Protein AF-A0A822FSU4-F1 (afdb_monomer_lite)

Organism: NCBI:txid392032

Secondary structure (DSSP, 8-state):
--SHHHHHHHHHHHHHHTSBS-SS-S---TT--TTSTT--B-TTHHHHHHHHHHHHHHHHHHTS--

Sequence (66 aa):
MVALGPVLGFLMGSALLSQWINIGHTEIPNGITTNDPRWIGRWWAGFLVSASSLTILSFFLCTFPD

Foldseek 3Di:
DPCPVVVVLVVVQVVQLLAACDDPPPDPPPPDDSPDPPRGGVNVVSVVVVVVVVVVVVVVVVPDDD

InterPro domains:
  IPR004156 Organic anion transporter polypeptide [PF03137] (2-65)
  IPR004156 Organic anion transporter polypep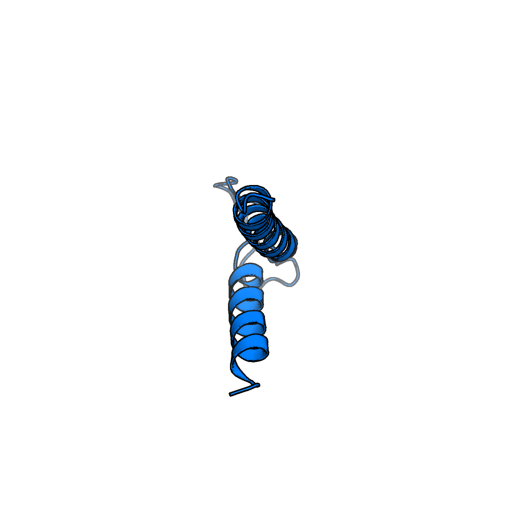tide [PTHR11388] (1-65)

Structure (mmCIF, N/CA/C/O backbone):
data_AF-A0A822FSU4-F1
#
_entry.id   AF-A0A822FSU4-F1
#
loop_
_atom_site.group_PDB
_atom_site.id
_atom_site.type_symbol
_atom_site.label_atom_id
_atom_site.label_alt_id
_atom_site.label_comp_id
_atom_site.label_asym_id
_atom_site.label_entity_id
_atom_site.label_seq_id
_atom_site.pdbx_PDB_ins_code
_atom_site.Cartn_x
_atom_site.Cartn_y
_atom_site.Cartn_z
_atom_site.occupancy
_atom_site.B_iso_or_equiv
_atom_site.auth_seq_id
_atom_site.auth_comp_id
_atom_site.auth_asym_id
_atom_site.auth_atom_id
_atom_site.pdbx_PDB_model_num
ATOM 1 N N . MET A 1 1 ? -6.195 -15.863 -14.361 1.00 57.38 1 MET A N 1
ATOM 2 C CA . MET A 1 1 ? -5.143 -15.087 -13.662 1.00 57.38 1 MET A CA 1
ATOM 3 C C . MET A 1 1 ? -5.403 -13.570 -13.729 1.00 57.38 1 MET A C 1
ATOM 5 O O . MET A 1 1 ? -4.482 -12.810 -13.970 1.00 57.38 1 MET A O 1
ATOM 9 N N . VAL A 1 2 ? -6.641 -13.104 -13.492 1.00 65.00 2 VAL A N 1
ATOM 10 C CA . VAL A 1 2 ? -7.001 -11.663 -13.582 1.00 65.00 2 VAL A CA 1
ATOM 11 C C . VAL A 1 2 ? -7.184 -11.020 -12.195 1.00 65.00 2 VAL A C 1
ATOM 13 O O . VAL A 1 2 ? -7.008 -9.820 -12.034 1.00 65.00 2 VAL A O 1
ATOM 16 N N . ALA A 1 3 ? -7.444 -11.819 -11.155 1.00 77.62 3 ALA A N 1
ATOM 17 C CA . ALA A 1 3 ? -7.721 -11.320 -9.804 1.00 77.62 3 ALA A CA 1
ATOM 18 C C . ALA A 1 3 ? -6.474 -10.948 -8.973 1.00 77.62 3 ALA A C 1
ATOM 20 O O . ALA A 1 3 ? -6.611 -10.305 -7.936 1.00 77.62 3 ALA A O 1
ATOM 21 N N . LEU A 1 4 ? -5.262 -11.320 -9.406 1.00 82.81 4 LEU A N 1
ATOM 22 C CA . LEU A 1 4 ? -4.041 -11.081 -8.620 1.00 82.81 4 LEU A CA 1
ATOM 23 C C . LEU A 1 4 ? -3.739 -9.588 -8.442 1.00 82.81 4 LEU A C 1
ATOM 25 O O . LEU A 1 4 ? -3.384 -9.173 -7.345 1.00 82.81 4 LEU A O 1
ATOM 29 N N . GLY A 1 5 ? -3.929 -8.780 -9.488 1.00 81.62 5 GLY A N 1
ATOM 30 C CA . GLY A 1 5 ? -3.697 -7.333 -9.433 1.00 81.62 5 GLY A CA 1
ATOM 31 C C . GLY A 1 5 ? -4.589 -6.625 -8.405 1.00 81.62 5 GLY A C 1
ATOM 32 O O . GLY A 1 5 ? -4.059 -5.975 -7.504 1.00 81.62 5 GLY A O 1
ATOM 33 N N . PRO A 1 6 ? -5.924 -6.789 -8.472 1.00 86.12 6 PRO A N 1
ATOM 34 C CA . PRO A 1 6 ? -6.835 -6.220 -7.482 1.00 86.12 6 PRO A CA 1
ATOM 35 C C . PRO A 1 6 ? -6.534 -6.667 -6.047 1.00 86.12 6 PRO A C 1
ATOM 37 O O . PRO A 1 6 ? -6.513 -5.835 -5.146 1.00 86.12 6 PRO A O 1
ATOM 40 N N . 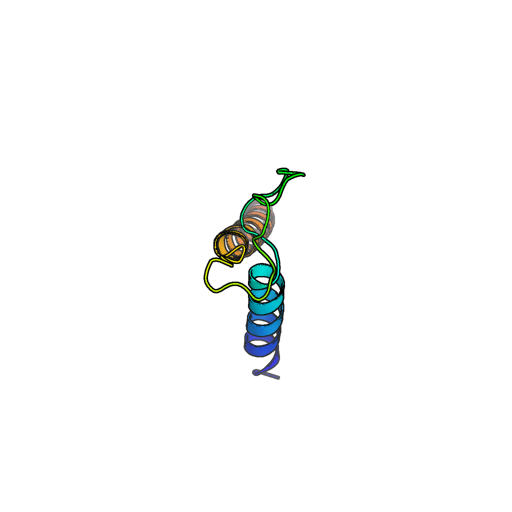VAL A 1 7 ? -6.249 -7.956 -5.828 1.00 87.38 7 VAL A N 1
ATOM 41 C CA . VAL A 1 7 ? -5.941 -8.483 -4.487 1.00 87.38 7 VAL A CA 1
ATOM 42 C C . VAL A 1 7 ? -4.648 -7.878 -3.939 1.00 87.38 7 VAL A C 1
ATOM 44 O O . VAL A 1 7 ? -4.629 -7.415 -2.802 1.00 87.38 7 VAL A O 1
ATOM 47 N N . LEU A 1 8 ? -3.585 -7.818 -4.746 1.00 83.19 8 LEU A N 1
ATOM 48 C CA . LEU A 1 8 ? -2.321 -7.197 -4.343 1.00 83.19 8 LEU A CA 1
ATOM 49 C C . LEU A 1 8 ? -2.492 -5.705 -4.036 1.00 83.19 8 LEU A C 1
ATOM 51 O O . LEU A 1 8 ? -1.970 -5.233 -3.030 1.00 83.19 8 LEU A O 1
ATOM 55 N N . GLY A 1 9 ? -3.267 -4.980 -4.847 1.00 83.31 9 GLY A N 1
ATOM 56 C CA . GLY A 1 9 ? -3.574 -3.569 -4.611 1.00 83.31 9 GLY A CA 1
ATOM 57 C C . GLY A 1 9 ? -4.346 -3.337 -3.310 1.00 83.31 9 GLY A C 1
ATOM 58 O O . GLY A 1 9 ? -3.997 -2.442 -2.542 1.00 83.31 9 GLY A O 1
ATOM 59 N N . PHE A 1 10 ? -5.344 -4.177 -3.014 1.00 84.19 10 PHE A N 1
ATOM 60 C CA . PHE A 1 10 ? -6.098 -4.107 -1.759 1.00 84.19 10 PHE A CA 1
ATOM 61 C C . PHE A 1 10 ? -5.233 -4.430 -0.541 1.00 84.19 10 PHE A C 1
ATOM 63 O O . PHE A 1 10 ? -5.272 -3.695 0.445 1.00 84.19 10 PHE A O 1
ATOM 70 N N . LEU A 1 11 ? -4.423 -5.489 -0.607 1.00 85.19 11 LEU A N 1
ATOM 71 C CA . LEU A 1 11 ? -3.526 -5.865 0.485 1.00 85.19 11 LEU A CA 1
ATOM 72 C C . LEU A 1 11 ? -2.493 -4.764 0.746 1.00 85.19 11 LEU A C 1
ATOM 74 O O . LEU A 1 11 ? -2.339 -4.325 1.885 1.00 85.19 11 LEU A O 1
ATOM 78 N N . MET A 1 12 ? -1.855 -4.250 -0.305 1.00 82.75 12 MET A N 1
ATOM 79 C CA . MET A 1 12 ? -0.873 -3.174 -0.190 1.00 82.75 12 MET A CA 1
ATOM 80 C C . MET A 1 12 ? -1.510 -1.877 0.329 1.00 82.75 12 MET A C 1
ATOM 82 O O . MET A 1 12 ? -0.979 -1.265 1.251 1.00 82.75 12 MET A O 1
ATOM 86 N N . GLY A 1 13 ? -2.682 -1.489 -0.182 1.00 81.44 13 GLY A N 1
ATOM 87 C CA . GLY A 1 13 ? -3.427 -0.324 0.303 1.00 81.44 13 GLY A CA 1
ATOM 88 C C . GLY A 1 13 ? -3.850 -0.451 1.770 1.00 81.44 13 GLY A C 1
ATOM 89 O O . GLY A 1 13 ? -3.699 0.500 2.536 1.00 81.44 13 GLY A O 1
ATOM 90 N N . SER A 1 14 ? -4.304 -1.638 2.188 1.00 81.25 14 SER A N 1
ATOM 91 C CA . SER A 1 14 ? -4.688 -1.916 3.579 1.00 81.25 14 SER A CA 1
ATOM 92 C C . SER A 1 14 ? -3.499 -1.830 4.543 1.00 81.25 14 SER A C 1
ATOM 94 O O . SER A 1 14 ? -3.607 -1.219 5.60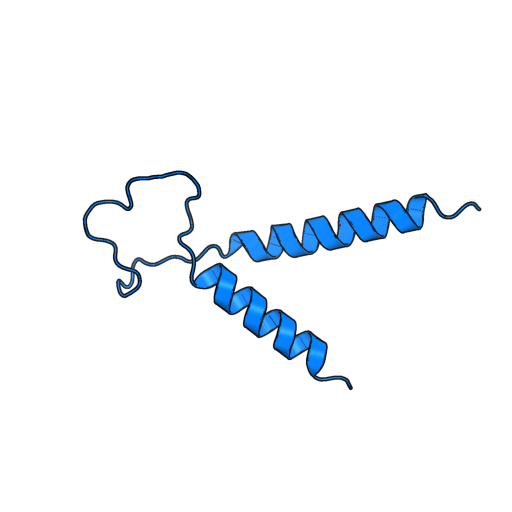6 1.00 81.25 14 SER A O 1
ATOM 96 N N . ALA A 1 15 ? -2.334 -2.348 4.142 1.00 80.12 15 ALA A N 1
ATOM 97 C CA . ALA A 1 15 ? -1.111 -2.280 4.933 1.00 80.12 15 ALA A CA 1
ATOM 98 C C . ALA A 1 15 ? -0.606 -0.836 5.089 1.00 80.12 15 ALA A C 1
ATOM 100 O O . ALA A 1 15 ? -0.176 -0.442 6.172 1.00 80.12 15 ALA A O 1
ATOM 101 N N . LEU A 1 16 ? -0.706 -0.023 4.031 1.00 80.31 16 LEU A N 1
ATOM 102 C CA . LEU A 1 16 ? -0.320 1.391 4.065 1.00 80.31 16 LEU A CA 1
ATOM 103 C C . LEU A 1 16 ? -1.258 2.225 4.953 1.00 80.31 16 LEU A C 1
ATOM 105 O O . LEU A 1 16 ? -0.794 3.094 5.690 1.00 80.31 16 LEU A O 1
ATOM 109 N N . LEU A 1 17 ? -2.563 1.933 4.953 1.00 74.62 17 LEU A N 1
ATOM 110 C CA . LEU A 1 17 ? -3.526 2.574 5.859 1.00 74.62 17 LEU A CA 1
ATOM 111 C C . LEU A 1 17 ? -3.348 2.154 7.328 1.00 74.62 17 LEU A C 1
ATOM 113 O O . LEU A 1 17 ? -3.679 2.912 8.239 1.00 74.62 17 LEU A O 1
ATOM 117 N N . SER A 1 18 ? -2.797 0.967 7.575 1.00 72.56 18 SER A N 1
ATOM 118 C CA . SER A 1 18 ? -2.515 0.485 8.929 1.00 72.56 18 SER A CA 1
ATOM 119 C C . SER A 1 18 ? -1.328 1.191 9.596 1.00 72.56 18 SER A C 1
ATOM 121 O O . SER A 1 18 ? -1.081 0.962 10.777 1.00 72.56 18 SER A O 1
ATOM 123 N N . GLN A 1 19 ? -0.574 2.022 8.874 1.00 72.44 19 GLN A N 1
ATOM 124 C CA . GLN A 1 19 ? 0.551 2.789 9.411 1.00 72.44 19 GLN A CA 1
ATOM 125 C C . GLN A 1 19 ? 0.168 4.261 9.592 1.00 72.44 19 GLN A C 1
ATOM 127 O O . GLN A 1 19 ? -0.556 4.816 8.767 1.00 72.44 19 GLN A O 1
ATOM 132 N N . TRP A 1 20 ? 0.664 4.895 10.658 1.00 69.38 20 TRP A N 1
ATOM 133 C CA . TRP A 1 20 ? 0.340 6.286 10.989 1.00 69.38 20 TRP A CA 1
ATOM 134 C C . TRP A 1 20 ? 0.861 7.265 9.933 1.00 69.38 20 TRP A C 1
ATOM 136 O O . TRP A 1 20 ? 1.972 7.106 9.423 1.00 69.38 20 TRP A O 1
ATOM 146 N N . ILE A 1 21 ? 0.063 8.294 9.629 1.00 69.69 21 ILE A N 1
ATOM 147 C CA . ILE A 1 21 ? 0.326 9.279 8.573 1.00 69.69 21 ILE A CA 1
ATOM 148 C C . ILE A 1 21 ? 1.691 9.979 8.677 1.00 69.69 21 ILE A C 1
ATOM 150 O O . ILE A 1 21 ? 2.306 10.229 7.637 1.00 69.69 21 ILE A O 1
ATOM 154 N N . ASN A 1 22 ? 2.175 10.265 9.893 1.00 69.50 22 ASN A N 1
ATOM 155 C CA . ASN A 1 22 ? 3.449 10.952 10.107 1.00 69.50 22 ASN A CA 1
ATOM 156 C C . ASN A 1 22 ? 4.599 9.957 10.253 1.00 69.50 22 ASN A C 1
ATOM 158 O O . ASN A 1 22 ? 4.701 9.238 11.246 1.00 69.50 22 ASN A O 1
ATOM 162 N N . ILE A 1 23 ? 5.517 9.986 9.291 1.00 61.50 23 ILE A N 1
ATOM 163 C CA . ILE A 1 23 ? 6.812 9.315 9.394 1.00 61.50 23 ILE A CA 1
ATOM 164 C C . ILE A 1 23 ? 7.757 10.228 10.171 1.00 61.50 23 ILE A C 1
ATOM 166 O O . ILE A 1 23 ? 7.940 11.381 9.795 1.00 61.50 23 ILE A O 1
ATOM 170 N N . GLY A 1 24 ? 8.372 9.712 11.236 1.00 60.91 24 GLY A N 1
ATOM 171 C CA . GLY A 1 24 ? 9.435 10.418 11.960 1.00 60.91 24 GLY A CA 1
ATOM 172 C C . GLY A 1 24 ? 8.993 11.225 13.181 1.00 60.91 24 GLY A C 1
ATOM 173 O O . GLY A 1 24 ? 9.850 11.749 13.883 1.00 60.91 24 GLY A O 1
ATOM 174 N N . HIS A 1 25 ? 7.698 11.273 13.504 1.00 54.06 25 HIS A N 1
ATOM 175 C CA . HIS A 1 25 ? 7.278 11.659 14.850 1.00 54.06 25 HIS A CA 1
ATOM 176 C C . HIS A 1 25 ? 7.391 10.427 15.751 1.00 54.06 25 HIS A C 1
ATOM 178 O O . HIS A 1 25 ? 6.557 9.527 15.685 1.00 54.06 25 HIS A O 1
ATOM 184 N N . THR A 1 26 ? 8.434 10.380 16.583 1.00 54.00 26 THR A N 1
ATOM 185 C CA . THR A 1 26 ? 8.584 9.394 17.673 1.00 54.00 26 THR A CA 1
ATOM 186 C C . THR A 1 26 ? 7.446 9.471 18.689 1.00 54.00 26 THR A C 1
ATOM 188 O O . THR A 1 26 ? 7.221 8.536 19.450 1.00 54.00 26 THR A O 1
ATOM 191 N N . GLU A 1 27 ? 6.703 10.573 18.667 1.00 56.09 27 GLU A N 1
ATOM 192 C CA . GLU A 1 27 ? 5.629 10.893 19.587 1.00 56.09 27 GLU A CA 1
ATOM 193 C C . GLU A 1 27 ? 4.326 10.937 18.790 1.00 56.09 27 GLU A C 1
ATOM 195 O O . GLU A 1 27 ? 3.953 11.954 18.199 1.00 56.09 27 GLU A O 1
ATOM 200 N N . ILE A 1 28 ? 3.628 9.802 18.737 1.00 60.47 28 ILE A N 1
ATOM 201 C CA . ILE A 1 28 ? 2.189 9.840 18.486 1.00 60.47 28 ILE A CA 1
ATOM 202 C C . ILE A 1 28 ? 1.615 10.728 19.603 1.00 60.47 28 ILE A C 1
ATOM 204 O O . ILE A 1 28 ? 1.912 10.443 20.766 1.00 60.47 28 ILE A O 1
ATOM 208 N N . PRO A 1 29 ? 0.865 11.810 19.306 1.00 60.62 29 PRO A N 1
ATOM 209 C CA . PRO A 1 29 ? 0.319 12.682 20.341 1.00 60.62 29 PRO A CA 1
ATOM 210 C C . PRO A 1 29 ? -0.358 11.832 21.418 1.00 60.62 29 PRO A C 1
ATOM 212 O O . PRO A 1 29 ? -1.182 10.980 21.079 1.00 60.62 29 PRO A O 1
ATOM 215 N N . ASN A 1 30 ? 0.054 12.013 22.678 1.00 53.97 30 ASN A N 1
ATOM 216 C CA . ASN A 1 30 ? -0.322 11.157 23.805 1.00 53.97 30 ASN A CA 1
ATOM 217 C C . ASN A 1 30 ? -1.805 10.757 23.745 1.00 53.97 30 ASN A C 1
ATOM 219 O O . ASN A 1 30 ? -2.687 11.597 23.925 1.00 53.97 30 ASN A O 1
ATOM 223 N N . GLY A 1 31 ? -2.063 9.471 23.489 1.00 59.75 31 GLY A N 1
ATOM 224 C CA . GLY A 1 31 ? -3.404 8.887 23.515 1.00 59.75 31 GLY A CA 1
ATOM 225 C C . GLY A 1 31 ? -4.058 8.595 22.164 1.00 59.75 31 GLY A C 1
ATOM 226 O O . GLY A 1 31 ? -5.213 8.196 22.183 1.00 59.75 31 GLY A O 1
ATOM 227 N N . ILE A 1 32 ? -3.382 8.760 21.018 1.00 62.91 32 ILE A N 1
ATOM 228 C CA . ILE A 1 32 ? -3.906 8.255 19.735 1.00 62.91 32 ILE A CA 1
ATOM 22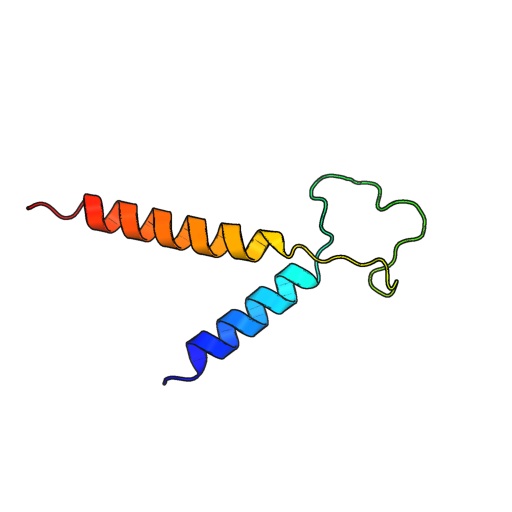9 C C . ILE A 1 32 ? -3.412 6.820 19.525 1.00 62.91 32 ILE A C 1
ATOM 231 O O . ILE A 1 32 ? -2.255 6.570 19.205 1.00 62.91 32 ILE A O 1
ATOM 235 N N . THR A 1 33 ? -4.301 5.862 19.720 1.00 63.66 33 THR A N 1
ATOM 236 C CA . THR A 1 33 ? -4.068 4.436 19.487 1.00 63.66 33 THR A CA 1
ATOM 237 C C . THR A 1 33 ? -4.544 4.080 18.076 1.00 63.66 33 THR A C 1
ATOM 239 O O . THR A 1 33 ? -5.394 4.763 17.510 1.00 63.66 33 THR A O 1
ATOM 242 N N . THR A 1 34 ? -4.071 2.976 17.491 1.00 63.81 34 THR A N 1
ATOM 243 C CA . THR A 1 34 ? -4.569 2.469 16.189 1.00 63.81 34 THR A CA 1
ATOM 244 C C . THR A 1 34 ? -6.086 2.228 16.160 1.00 63.81 34 THR A C 1
ATOM 246 O O . THR A 1 34 ? -6.685 2.207 15.091 1.00 63.81 34 THR A O 1
ATOM 249 N N . ASN A 1 35 ? -6.716 2.103 17.331 1.00 66.06 35 ASN A N 1
ATOM 250 C CA . ASN A 1 35 ? -8.159 1.931 17.488 1.00 66.06 35 ASN A CA 1
ATOM 251 C C . ASN A 1 35 ? -8.941 3.246 17.626 1.00 66.06 35 ASN A C 1
ATOM 253 O O . ASN A 1 35 ? -10.168 3.209 17.698 1.00 66.06 35 ASN A O 1
ATOM 257 N N . ASP A 1 36 ? -8.270 4.398 17.696 1.00 69.62 36 ASP A N 1
ATOM 258 C CA . ASP A 1 36 ? -8.967 5.670 17.838 1.00 69.62 36 ASP A CA 1
ATOM 259 C C . ASP A 1 36 ? -9.545 6.141 16.500 1.00 69.62 36 ASP A C 1
ATOM 261 O O . ASP A 1 36 ? -8.880 6.048 15.469 1.00 69.62 36 ASP A O 1
ATOM 265 N N . PRO A 1 37 ? -10.741 6.758 16.490 1.00 68.88 37 PRO A N 1
ATOM 266 C CA . PRO A 1 37 ? -11.363 7.289 15.271 1.00 68.88 37 PRO A CA 1
ATOM 267 C C . PRO A 1 37 ? -10.557 8.427 14.623 1.00 68.88 37 PRO A C 1
ATOM 269 O O . PRO A 1 37 ? -10.859 8.861 13.515 1.00 68.88 37 PRO A O 1
ATOM 272 N N . ARG A 1 38 ? -9.529 8.928 15.316 1.00 74.12 38 ARG A N 1
ATOM 273 C CA . ARG A 1 38 ? -8.559 9.904 14.808 1.00 74.12 38 ARG A CA 1
ATOM 274 C C . ARG A 1 38 ? -7.401 9.242 14.052 1.00 74.12 38 ARG A C 1
ATOM 276 O O . ARG A 1 38 ? -6.523 9.956 13.570 1.00 74.12 38 ARG A O 1
ATOM 283 N N . TRP A 1 39 ? -7.380 7.909 13.956 1.00 76.56 39 TRP A N 1
ATOM 284 C CA . TRP A 1 39 ? -6.395 7.168 13.182 1.00 76.56 39 TRP A CA 1
ATOM 285 C C . TRP A 1 39 ? -6.544 7.460 11.690 1.00 76.56 39 TRP A C 1
ATOM 287 O O . TRP A 1 39 ? -7.454 6.964 11.026 1.00 76.56 39 TRP A O 1
ATOM 297 N N . ILE A 1 40 ? -5.625 8.257 11.149 1.00 77.69 40 ILE A N 1
ATOM 298 C CA . IL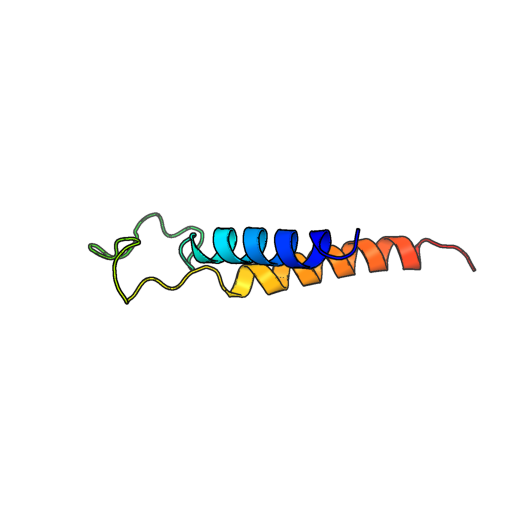E A 1 40 ? -5.518 8.491 9.713 1.00 77.69 40 ILE A CA 1
ATOM 299 C C . ILE A 1 40 ? -4.297 7.716 9.232 1.00 77.69 40 ILE A C 1
ATOM 301 O O . ILE A 1 40 ? -3.156 8.031 9.574 1.00 77.69 40 ILE A O 1
ATOM 305 N N . GLY A 1 41 ? -4.556 6.678 8.444 1.00 79.06 41 GLY A N 1
ATOM 306 C CA . GLY A 1 41 ? -3.515 5.888 7.804 1.00 79.06 41 GLY A CA 1
ATOM 307 C C . GLY A 1 41 ? -2.701 6.686 6.786 1.00 79.06 41 GLY A C 1
ATOM 308 O O . GLY A 1 41 ? -3.117 7.761 6.344 1.00 79.06 41 GLY A O 1
ATOM 309 N N . ARG A 1 42 ? -1.564 6.145 6.335 1.00 82.88 42 ARG A N 1
ATOM 310 C CA . ARG A 1 42 ? -0.737 6.738 5.265 1.00 82.88 42 ARG A CA 1
ATOM 311 C C . ARG A 1 42 ? -1.405 6.609 3.892 1.00 82.88 42 ARG A C 1
ATOM 313 O O . ARG A 1 42 ? -0.893 5.947 2.994 1.00 82.88 42 ARG A O 1
ATOM 320 N N . TRP A 1 43 ? -2.533 7.283 3.700 1.00 80.44 43 TRP A N 1
ATOM 321 C CA . TRP A 1 43 ? -3.265 7.349 2.430 1.00 80.44 43 TRP A CA 1
ATOM 322 C C . TRP A 1 43 ? -2.376 7.838 1.278 1.00 80.44 43 TRP A C 1
ATOM 324 O O . TRP A 1 43 ? -2.448 7.335 0.159 1.00 80.44 43 TRP A O 1
ATOM 334 N N . TRP A 1 44 ? -1.470 8.770 1.577 1.00 82.69 44 TRP A N 1
ATOM 335 C CA . TRP A 1 44 ? -0.535 9.337 0.613 1.00 82.69 44 TRP A CA 1
ATOM 336 C C . TRP A 1 44 ? 0.491 8.325 0.085 1.00 82.69 44 TRP A C 1
ATOM 338 O O . TRP A 1 44 ? 1.030 8.505 -1.007 1.00 82.69 44 TRP A O 1
ATOM 348 N N . ALA A 1 45 ? 0.764 7.245 0.822 1.00 84.31 45 ALA A N 1
ATOM 349 C CA . ALA A 1 45 ? 1.785 6.281 0.430 1.00 84.31 45 ALA A CA 1
ATOM 350 C C . ALA A 1 45 ? 1.412 5.524 -0.854 1.00 84.31 45 ALA A C 1
ATOM 352 O O . ALA A 1 45 ? 2.303 5.160 -1.617 1.00 84.31 45 ALA A O 1
ATOM 353 N N . GLY A 1 46 ? 0.115 5.361 -1.145 1.00 82.81 46 GLY A N 1
ATOM 354 C CA . GLY A 1 46 ? -0.341 4.783 -2.411 1.00 82.81 46 GLY A CA 1
ATOM 355 C C . GLY A 1 46 ? 0.115 5.597 -3.626 1.00 82.81 46 GLY A C 1
ATOM 356 O O . GLY A 1 46 ? 0.577 5.025 -4.611 1.00 82.81 46 GLY A O 1
ATOM 357 N N . PHE A 1 47 ? 0.084 6.932 -3.541 1.00 84.44 47 PHE A N 1
ATOM 358 C CA . PHE A 1 47 ? 0.564 7.793 -4.626 1.00 84.44 47 PHE A CA 1
ATOM 359 C C . PHE A 1 47 ? 2.069 7.665 -4.841 1.00 84.44 47 PHE A C 1
ATOM 361 O O . PHE A 1 47 ? 2.508 7.653 -5.986 1.00 84.44 47 PHE A O 1
ATOM 368 N N . LEU A 1 48 ? 2.860 7.512 -3.773 1.00 86.12 48 LEU A N 1
ATOM 369 C CA . LEU A 1 48 ? 4.303 7.302 -3.910 1.00 86.12 48 LEU A CA 1
ATOM 370 C C . LEU A 1 48 ? 4.649 5.959 -4.545 1.00 86.12 48 LEU A C 1
ATOM 372 O O . LEU A 1 48 ? 5.560 5.892 -5.367 1.00 86.12 48 LEU A O 1
ATOM 376 N N . VAL A 1 49 ? 3.936 4.893 -4.185 1.00 86.12 49 VAL A N 1
ATOM 377 C CA . VAL A 1 49 ? 4.126 3.571 -4.800 1.00 86.12 49 VAL A CA 1
ATOM 378 C C . VAL A 1 49 ? 3.800 3.632 -6.293 1.00 86.12 49 VAL A C 1
ATOM 380 O O . VAL A 1 49 ? 4.597 3.190 -7.116 1.00 86.12 49 VAL A O 1
ATOM 383 N N . SER A 1 50 ? 2.677 4.248 -6.664 1.00 86.88 50 SER A N 1
ATOM 384 C CA . SER A 1 50 ? 2.309 4.418 -8.073 1.00 86.88 50 SER A CA 1
ATOM 385 C C . SER A 1 50 ? 3.304 5.306 -8.824 1.00 86.88 50 SER A C 1
ATOM 387 O O . SER A 1 50 ? 3.752 4.943 -9.908 1.00 86.88 50 SER A O 1
ATOM 389 N N . ALA A 1 51 ? 3.706 6.440 -8.242 1.00 87.69 51 ALA A N 1
ATOM 390 C CA . ALA A 1 51 ? 4.663 7.363 -8.850 1.00 87.69 51 ALA A CA 1
ATOM 391 C C . ALA A 1 51 ? 6.046 6.723 -9.034 1.00 87.69 51 ALA A C 1
ATOM 393 O O . ALA A 1 51 ? 6.648 6.862 -10.097 1.00 87.69 51 ALA A O 1
ATOM 394 N N . SER A 1 52 ? 6.541 5.985 -8.037 1.00 89.25 52 SER A N 1
ATOM 395 C CA . SER A 1 52 ? 7.813 5.258 -8.140 1.00 89.25 52 SER A CA 1
ATOM 396 C C . SER A 1 52 ? 7.746 4.150 -9.187 1.00 89.25 52 SER A C 1
ATOM 398 O O . SER A 1 52 ? 8.637 4.067 -10.027 1.00 89.25 52 SER A O 1
ATOM 400 N N . SER A 1 53 ? 6.670 3.359 -9.214 1.00 90.12 53 SER A N 1
ATOM 401 C CA . SER A 1 53 ? 6.480 2.314 -10.225 1.00 90.12 53 SER A CA 1
ATOM 402 C C . SER A 1 53 ? 6.444 2.892 -11.645 1.00 90.12 53 SER A C 1
ATOM 404 O O . SER A 1 53 ? 7.143 2.394 -12.527 1.00 90.12 53 SER A O 1
ATOM 406 N N . LEU A 1 54 ? 5.723 4.000 -11.851 1.00 90.50 54 LEU A N 1
ATOM 407 C CA . LEU A 1 54 ? 5.680 4.715 -13.129 1.00 90.50 54 LEU A CA 1
ATOM 408 C C . LEU A 1 54 ? 7.021 5.345 -13.504 1.00 90.50 54 LEU A C 1
ATOM 410 O O . LEU A 1 54 ? 7.383 5.322 -14.675 1.00 90.50 54 LEU A O 1
ATOM 414 N N . THR A 1 55 ? 7.769 5.886 -12.540 1.00 91.56 55 THR A N 1
ATOM 415 C CA . THR A 1 55 ? 9.095 6.476 -12.787 1.00 91.56 55 THR A CA 1
ATOM 416 C C . THR A 1 55 ? 10.092 5.404 -13.210 1.00 91.56 55 THR A C 1
ATOM 418 O O . THR A 1 55 ? 10.829 5.602 -14.168 1.00 91.56 55 THR A O 1
ATOM 421 N N . ILE A 1 56 ? 10.079 4.246 -12.544 1.00 93.38 56 ILE A N 1
ATOM 422 C CA . ILE A 1 56 ? 10.919 3.097 -12.900 1.00 93.38 56 ILE A CA 1
ATOM 423 C C . ILE A 1 56 ? 10.562 2.604 -14.305 1.00 93.38 56 ILE A C 1
ATOM 425 O O . ILE A 1 56 ? 11.447 2.429 -15.137 1.00 93.38 56 ILE A O 1
ATOM 429 N N . LEU A 1 57 ? 9.269 2.430 -14.594 1.00 92.19 57 LEU A N 1
ATOM 430 C CA . LEU A 1 57 ? 8.813 2.007 -15.916 1.00 92.19 57 LEU A CA 1
ATOM 431 C C . LEU A 1 57 ? 9.207 3.021 -16.998 1.00 92.19 57 LEU A C 1
ATOM 433 O O . LEU A 1 57 ? 9.738 2.634 -18.032 1.00 92.19 57 LEU A O 1
ATOM 437 N N . SER A 1 58 ? 8.998 4.313 -16.736 1.00 90.75 58 SER A N 1
ATOM 438 C CA . SER A 1 58 ? 9.383 5.407 -17.635 1.00 90.75 58 SER A CA 1
ATOM 439 C C . SER A 1 58 ? 10.885 5.424 -17.889 1.00 90.75 58 SER A C 1
ATOM 441 O O . SER A 1 58 ? 11.303 5.580 -19.028 1.00 90.75 58 SER A O 1
ATOM 443 N N . PHE A 1 59 ? 11.702 5.217 -16.853 1.00 91.12 59 PHE A N 1
ATOM 444 C CA . PHE A 1 59 ? 13.150 5.124 -16.999 1.00 91.12 59 PHE A CA 1
ATOM 445 C C . PHE A 1 59 ? 13.539 3.983 -17.945 1.00 91.12 59 PHE A C 1
ATOM 447 O O . PHE A 1 59 ? 14.279 4.217 -18.896 1.00 91.12 59 PHE A O 1
ATOM 454 N N . PHE A 1 60 ? 12.984 2.782 -17.746 1.00 88.00 60 PHE A N 1
ATOM 455 C CA . PHE A 1 60 ? 13.239 1.653 -18.643 1.00 88.00 60 PHE A CA 1
ATOM 456 C C . PHE A 1 60 ? 12.782 1.933 -20.077 1.00 88.00 60 PHE A C 1
ATOM 458 O O . PHE A 1 60 ? 13.521 1.635 -21.013 1.00 88.00 60 PHE A O 1
ATOM 465 N N . LEU A 1 61 ? 11.607 2.541 -20.257 1.00 87.81 61 LEU A N 1
ATOM 466 C CA . LEU A 1 61 ? 11.082 2.908 -21.573 1.00 87.81 61 LEU A CA 1
ATOM 467 C C . LEU A 1 61 ? 11.952 3.955 -22.282 1.00 87.81 61 LEU A C 1
ATOM 469 O O . LEU A 1 61 ? 12.216 3.798 -23.465 1.00 87.81 61 LEU A O 1
ATOM 473 N N . CYS A 1 62 ? 12.461 4.969 -21.577 1.00 86.44 62 CYS A N 1
ATOM 474 C CA . CYS A 1 62 ? 13.370 5.967 -22.153 1.00 86.44 62 CYS A CA 1
ATOM 475 C C . CYS A 1 62 ? 14.754 5.401 -22.508 1.00 86.44 62 CYS A C 1
ATOM 477 O O . CYS A 1 62 ? 15.466 5.998 -23.308 1.00 86.44 62 CYS A O 1
ATOM 479 N N . THR A 1 63 ? 15.165 4.285 -21.896 1.00 81.56 63 THR A N 1
ATOM 480 C CA . THR A 1 6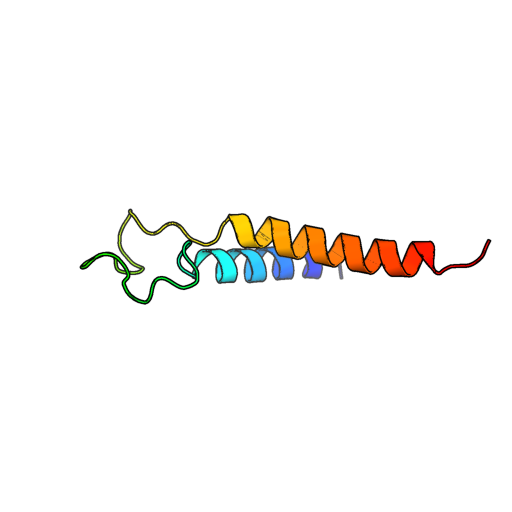3 ? 16.419 3.594 -22.241 1.00 81.56 63 THR A CA 1
ATOM 481 C C . THR A 1 63 ? 16.277 2.603 -23.395 1.00 81.56 63 THR A C 1
ATOM 483 O O . THR A 1 63 ? 17.289 2.044 -23.820 1.00 81.56 63 THR A O 1
ATOM 486 N N . PHE A 1 64 ? 15.062 2.373 -23.914 1.00 77.44 64 PHE A N 1
ATOM 487 C CA . PHE A 1 64 ? 14.920 1.692 -25.197 1.00 77.44 64 PHE A CA 1
ATOM 488 C C . PHE A 1 64 ? 15.432 2.631 -26.298 1.00 77.44 64 PHE A C 1
ATOM 490 O O . PHE A 1 64 ? 14.956 3.761 -26.389 1.00 77.44 64 PHE A O 1
ATOM 497 N N . PRO A 1 65 ? 16.420 2.204 -27.098 1.00 71.44 65 PRO A N 1
ATOM 498 C CA . PRO A 1 65 ? 16.885 2.993 -28.226 1.00 71.44 65 PRO A CA 1
ATOM 499 C C . PRO A 1 65 ? 15.797 3.023 -29.309 1.00 71.44 65 PRO A C 1
ATOM 501 O O . PRO A 1 65 ? 15.170 1.991 -29.565 1.00 71.44 65 PRO A O 1
ATOM 504 N N . ASP A 1 66 ? 15.590 4.191 -29.923 1.00 54.78 66 ASP A N 1
ATOM 505 C CA . ASP A 1 66 ? 15.009 4.281 -31.272 1.00 54.78 66 ASP A CA 1
ATOM 506 C C . ASP A 1 66 ? 15.901 3.547 -32.292 1.00 54.78 66 ASP A C 1
ATOM 508 O O . ASP A 1 66 ? 17.150 3.618 -32.157 1.00 54.78 66 ASP A O 1
#

pLDDT: mean 76.55, std 11.35, range [53.97, 93.38]

Radius of gyration: 16.82 Å; chains: 1; bounding box: 28×28×55 Å